Protein AF-A0A8T4ZJX8-F1 (afdb_monomer)

Sequence (52 aa):
MKRKKALITVELVDESIEYSNQAIKEEILEWLKEETGIPWIREVKSVTVKDC

Structure (mmCIF, N/CA/C/O backbone):
data_AF-A0A8T4ZJX8-F1
#
_entry.id   AF-A0A8T4ZJX8-F1
#
loop_
_atom_site.group_PDB
_atom_site.id
_atom_site.type_symbol
_atom_site.label_atom_id
_atom_site.label_alt_id
_atom_site.label_comp_id
_atom_site.label_asym_id
_atom_site.label_entity_id
_atom_site.label_seq_id
_atom_site.pdbx_PDB_ins_code
_atom_site.Cartn_x
_atom_site.Cartn_y
_atom_site.Cartn_z
_atom_site.occupancy
_atom_site.B_iso_or_equiv
_atom_site.auth_seq_id
_atom_site.auth_comp_id
_atom_site.auth_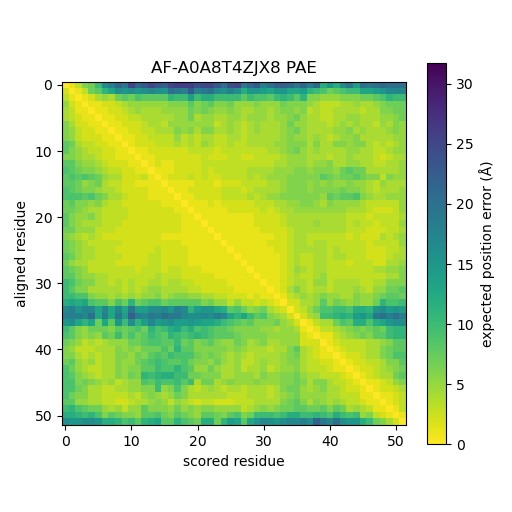asym_id
_atom_site.auth_atom_id
_atom_site.pdbx_PDB_model_num
ATOM 1 N N . MET A 1 1 ? -16.902 -5.011 18.685 1.00 55.94 1 MET A N 1
ATOM 2 C CA . MET A 1 1 ? -17.434 -4.053 17.683 1.00 55.94 1 MET A CA 1
ATOM 3 C C . MET A 1 1 ? -17.101 -4.545 16.281 1.00 55.94 1 MET A C 1
ATOM 5 O O . MET A 1 1 ? -15.939 -4.851 16.039 1.00 55.94 1 MET A O 1
ATOM 9 N N . LYS A 1 2 ? -18.081 -4.644 15.369 1.00 77.75 2 LYS A N 1
ATOM 10 C CA . LYS A 1 2 ? -17.822 -5.007 13.963 1.00 77.75 2 LYS A CA 1
ATOM 11 C C . LYS A 1 2 ? -17.060 -3.865 13.281 1.00 77.75 2 LYS A C 1
ATOM 13 O O . LYS A 1 2 ? -17.531 -2.734 13.285 1.00 77.75 2 LYS A O 1
ATOM 18 N N . ARG A 1 3 ? -15.886 -4.152 12.719 1.00 81.19 3 ARG A N 1
ATOM 19 C CA . ARG A 1 3 ? -15.122 -3.215 11.881 1.00 81.19 3 ARG A CA 1
ATOM 20 C C . ARG A 1 3 ? -15.186 -3.706 10.438 1.00 81.19 3 ARG A C 1
ATOM 22 O O . ARG A 1 3 ? -15.091 -4.909 10.210 1.00 81.19 3 ARG A O 1
ATOM 29 N N . LYS A 1 4 ? -15.365 -2.792 9.484 1.00 84.62 4 LYS A N 1
ATOM 30 C CA . LYS A 1 4 ? -15.279 -3.115 8.055 1.00 84.62 4 LYS A CA 1
ATOM 31 C C . LYS A 1 4 ? -13.803 -3.170 7.646 1.00 84.62 4 LYS A C 1
ATOM 33 O O . LYS A 1 4 ? -13.009 -2.367 8.132 1.00 84.62 4 LYS A O 1
ATOM 38 N N . LYS A 1 5 ? -13.447 -4.123 6.784 1.00 85.00 5 LYS A N 1
ATOM 39 C CA . LYS A 1 5 ? -12.129 -4.231 6.145 1.00 85.00 5 LYS A CA 1
ATOM 40 C C . LYS A 1 5 ? -12.347 -4.153 4.637 1.00 85.00 5 LYS A C 1
ATOM 42 O O . LYS A 1 5 ? -13.146 -4.925 4.118 1.00 85.00 5 LYS A O 1
ATOM 47 N N . ALA A 1 6 ? -11.659 -3.233 3.973 1.00 83.50 6 ALA A N 1
ATOM 48 C CA . ALA A 1 6 ? -11.594 -3.173 2.518 1.00 83.50 6 ALA A CA 1
ATOM 49 C C . ALA A 1 6 ? -10.299 -3.848 2.042 1.00 83.50 6 ALA A C 1
ATOM 51 O O . ALA A 1 6 ? -9.264 -3.725 2.700 1.00 83.50 6 ALA A O 1
ATOM 52 N N . LEU A 1 7 ? -10.375 -4.575 0.929 1.00 83.31 7 LEU A N 1
ATOM 53 C CA . LEU A 1 7 ? -9.225 -5.026 0.150 1.00 83.31 7 LEU A CA 1
ATOM 54 C C . LEU A 1 7 ? -9.313 -4.290 -1.185 1.00 83.31 7 LEU A C 1
ATOM 56 O O . LEU A 1 7 ? -10.353 -4.357 -1.836 1.00 83.31 7 LEU A O 1
ATOM 60 N N . ILE A 1 8 ? -8.264 -3.560 -1.543 1.00 82.06 8 ILE A N 1
ATOM 61 C CA . ILE A 1 8 ? -8.190 -2.796 -2.787 1.00 82.06 8 ILE A CA 1
ATOM 62 C C . ILE A 1 8 ? -7.059 -3.412 -3.602 1.00 82.06 8 ILE A C 1
ATOM 64 O O . ILE A 1 8 ? -5.970 -3.628 -3.072 1.00 82.06 8 ILE A O 1
ATOM 68 N N . THR A 1 9 ? -7.342 -3.709 -4.863 1.00 85.00 9 THR A N 1
ATOM 69 C CA . THR A 1 9 ? -6.356 -4.141 -5.851 1.00 85.00 9 THR A CA 1
ATOM 70 C C . THR A 1 9 ? -6.291 -3.051 -6.904 1.00 85.00 9 THR A C 1
ATOM 72 O O . THR A 1 9 ? -7.332 -2.584 -7.364 1.00 85.00 9 THR A O 1
ATOM 75 N N . VAL A 1 10 ? -5.080 -2.626 -7.233 1.00 84.81 10 VAL A N 1
ATOM 76 C CA . VAL A 1 10 ? -4.806 -1.588 -8.225 1.00 84.81 10 VAL A CA 1
ATOM 77 C C . VAL A 1 10 ? -3.801 -2.133 -9.225 1.00 84.81 10 VAL A C 1
ATOM 79 O O . VAL A 1 10 ? -3.041 -3.045 -8.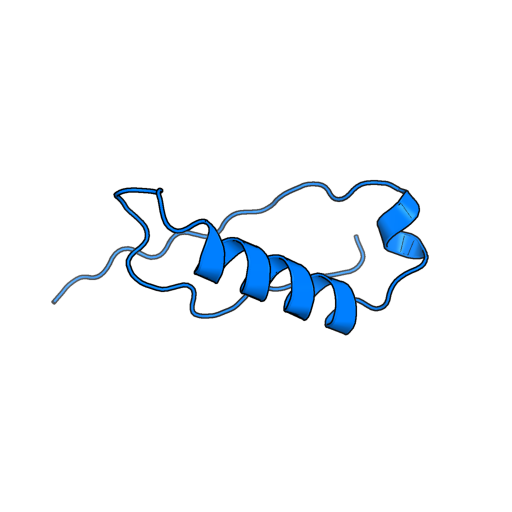899 1.00 84.81 10 VAL A O 1
ATOM 82 N N . GLU A 1 11 ? -3.818 -1.577 -10.426 1.00 89.06 11 GLU A N 1
ATOM 83 C CA . GLU A 1 11 ? -2.784 -1.806 -11.427 1.00 89.06 11 GLU A CA 1
ATOM 84 C C . GLU A 1 11 ? -1.669 -0.779 -11.221 1.00 89.06 11 GLU A C 1
ATOM 86 O O . GLU A 1 11 ? -1.944 0.392 -10.940 1.00 89.06 11 GLU A O 1
ATOM 91 N N . LEU A 1 12 ? -0.421 -1.238 -11.285 1.00 91.00 12 LEU A N 1
ATOM 92 C CA . LEU A 1 12 ? 0.753 -0.375 -11.220 1.00 91.00 12 LEU A CA 1
ATOM 93 C C . LEU A 1 12 ? 1.216 -0.062 -12.643 1.00 91.00 12 LEU A C 1
ATOM 95 O O . LEU A 1 12 ? 0.981 -0.844 -13.559 1.00 91.00 12 LEU A O 1
ATOM 99 N N . VAL A 1 13 ? 1.868 1.084 -12.815 1.00 92.81 13 VAL A N 1
ATOM 100 C CA . VAL A 1 13 ? 2.477 1.474 -14.094 1.00 92.81 13 VAL A CA 1
ATOM 101 C C . VAL A 1 13 ? 3.648 0.550 -14.448 1.00 92.81 13 VAL A C 1
ATOM 103 O O . VAL A 1 13 ? 4.257 -0.038 -13.550 1.00 92.81 13 VAL A O 1
ATOM 106 N N . ASP A 1 14 ? 3.987 0.433 -15.732 1.00 93.25 14 ASP A N 1
ATOM 107 C CA . ASP A 1 14 ? 5.035 -0.481 -16.215 1.00 93.25 14 ASP A CA 1
ATOM 108 C C . ASP A 1 14 ? 6.407 -0.193 -15.580 1.00 93.25 14 ASP A C 1
ATOM 110 O O . ASP A 1 14 ? 7.158 -1.113 -15.259 1.00 93.25 14 ASP A O 1
ATOM 114 N N . GLU A 1 15 ? 6.713 1.078 -15.308 1.00 92.81 15 GLU A N 1
ATOM 115 C CA . GLU A 1 15 ? 7.957 1.513 -14.661 1.00 92.81 15 GLU A CA 1
ATOM 116 C C . GLU A 1 15 ? 8.125 0.935 -13.249 1.00 92.81 15 GLU A C 1
ATOM 118 O O . GLU A 1 15 ? 9.243 0.843 -12.744 1.00 92.81 15 GLU A O 1
ATOM 123 N N . SER A 1 16 ? 7.037 0.487 -12.610 1.00 90.12 16 SER A N 1
ATOM 124 C CA . SER A 1 16 ? 7.105 -0.156 -11.293 1.00 90.12 16 SER A CA 1
ATOM 125 C C . SER A 1 16 ? 7.957 -1.431 -11.291 1.00 90.12 16 SER A C 1
ATOM 127 O O . SER A 1 16 ? 8.508 -1.778 -10.250 1.00 90.12 16 SER A O 1
ATOM 129 N N . ILE A 1 17 ? 8.151 -2.079 -12.447 1.00 91.25 17 ILE A N 1
ATOM 130 C CA . ILE A 1 17 ? 8.999 -3.274 -12.603 1.00 91.25 17 ILE A CA 1
ATOM 131 C C . ILE A 1 17 ? 10.467 -2.984 -12.243 1.00 91.25 17 ILE A C 1
ATOM 133 O O . ILE A 1 17 ? 11.191 -3.881 -11.808 1.00 91.25 17 ILE A O 1
ATOM 137 N N . GLU A 1 18 ? 10.923 -1.739 -12.394 1.00 93.81 18 GLU A N 1
ATOM 138 C CA . GLU A 1 18 ? 12.302 -1.348 -12.076 1.00 93.81 18 GLU A CA 1
ATOM 139 C C . GLU A 1 18 ? 12.549 -1.184 -10.567 1.00 93.81 18 GLU A C 1
ATOM 141 O O . GLU A 1 18 ? 13.697 -1.084 -10.124 1.00 93.81 18 GLU A O 1
ATOM 146 N N . TYR A 1 19 ? 11.487 -1.192 -9.757 1.00 94.06 19 TYR A N 1
ATOM 147 C CA . TYR A 1 19 ? 11.549 -0.952 -8.323 1.00 94.06 19 TYR A CA 1
ATOM 148 C C . TYR A 1 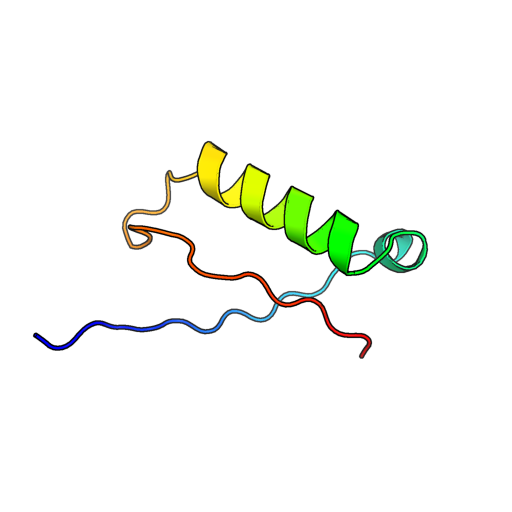19 ? 11.219 -2.213 -7.533 1.00 94.06 19 TYR A C 1
ATOM 150 O O . TYR A 1 19 ? 10.390 -3.039 -7.903 1.00 94.06 19 TYR A O 1
ATOM 158 N N . SER A 1 20 ? 11.858 -2.363 -6.373 1.00 93.50 20 SER A N 1
ATOM 159 C CA . SER A 1 20 ? 11.522 -3.476 -5.488 1.00 93.50 20 SER A CA 1
ATOM 160 C C . SER A 1 20 ? 10.105 -3.321 -4.926 1.00 93.50 20 SER A C 1
ATOM 162 O O . SER A 1 20 ? 9.697 -2.229 -4.524 1.00 93.50 20 SER A O 1
ATOM 164 N N . ASN A 1 21 ? 9.402 -4.444 -4.759 1.00 92.00 21 ASN A N 1
ATOM 165 C CA . ASN A 1 21 ? 8.101 -4.496 -4.081 1.00 92.00 21 ASN A CA 1
ATOM 166 C C . ASN A 1 21 ? 8.107 -3.808 -2.703 1.00 92.00 21 ASN A C 1
ATOM 168 O O . ASN A 1 21 ? 7.079 -3.294 -2.262 1.00 92.00 21 ASN A O 1
ATOM 172 N N . GLN A 1 22 ? 9.248 -3.809 -2.000 1.00 91.69 22 GLN A N 1
ATOM 173 C CA . GLN A 1 22 ? 9.390 -3.117 -0.721 1.00 91.69 22 GLN A CA 1
ATOM 174 C C . GLN A 1 22 ? 9.383 -1.594 -0.888 1.00 91.69 22 GLN A C 1
ATOM 176 O O . GLN A 1 22 ? 8.638 -0.937 -0.167 1.00 91.69 22 GLN A O 1
ATOM 181 N N . ALA A 1 23 ? 10.152 -1.057 -1.838 1.00 93.06 23 ALA A N 1
ATOM 182 C CA . ALA A 1 23 ? 10.202 0.381 -2.104 1.00 93.06 23 ALA A CA 1
ATOM 183 C C . ALA A 1 23 ? 8.812 0.913 -2.484 1.00 93.06 23 ALA A C 1
ATOM 185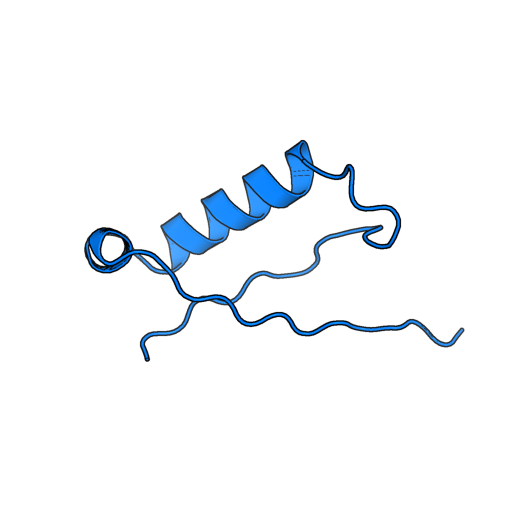 O O . ALA A 1 23 ? 8.293 1.810 -1.827 1.00 93.06 23 ALA A O 1
ATOM 186 N N . ILE A 1 24 ? 8.143 0.246 -3.431 1.00 93.38 24 ILE A N 1
ATOM 187 C CA . ILE A 1 24 ? 6.781 0.596 -3.865 1.00 93.38 24 ILE A CA 1
ATOM 188 C C . ILE A 1 24 ? 5.804 0.571 -2.680 1.00 93.38 24 ILE A C 1
ATOM 190 O O . ILE A 1 24 ? 4.955 1.446 -2.519 1.00 93.38 24 ILE A O 1
ATOM 194 N N . LYS A 1 25 ? 5.909 -0.442 -1.812 1.00 91.56 25 LYS A N 1
ATOM 195 C CA . LYS A 1 25 ? 5.056 -0.565 -0.625 1.00 91.56 25 LYS A CA 1
ATOM 196 C C . LYS A 1 25 ? 5.268 0.584 0.362 1.00 91.56 25 LYS A C 1
ATOM 198 O O . LYS A 1 25 ? 4.292 1.022 0.974 1.00 91.56 25 LYS A O 1
ATOM 203 N N . GLU A 1 26 ? 6.513 0.995 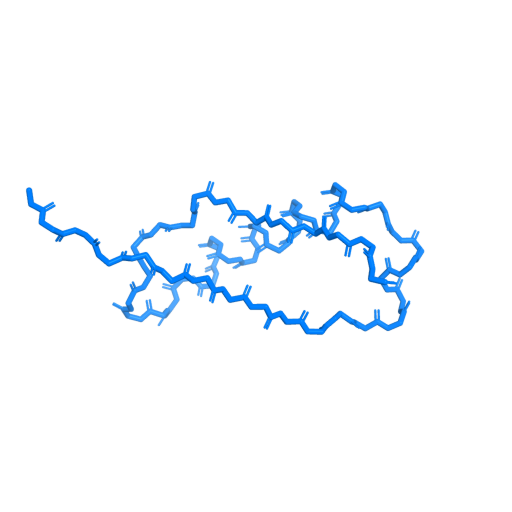0.580 1.00 91.31 26 GLU A N 1
ATOM 204 C CA . GLU A 1 26 ? 6.865 2.086 1.491 1.00 91.31 26 GLU A CA 1
ATOM 205 C C . GLU A 1 26 ? 6.336 3.423 0.961 1.00 91.31 26 GLU A C 1
ATOM 207 O O . GLU A 1 26 ? 5.634 4.110 1.703 1.00 91.31 26 GLU A O 1
ATOM 212 N N . GLU A 1 27 ? 6.535 3.714 -0.328 1.00 90.94 27 GLU A N 1
ATOM 213 C CA . GLU A 1 27 ? 6.034 4.933 -0.979 1.00 90.94 27 GLU A CA 1
ATOM 214 C C . GLU A 1 27 ? 4.503 5.012 -0.973 1.00 90.94 27 GLU A C 1
ATOM 216 O O . GLU A 1 27 ? 3.933 6.002 -0.518 1.00 90.94 27 GLU A O 1
ATOM 221 N N . ILE A 1 28 ? 3.803 3.943 -1.376 1.00 89.25 28 ILE A N 1
ATOM 222 C CA . ILE A 1 28 ? 2.329 3.917 -1.350 1.00 89.25 28 ILE A CA 1
ATOM 223 C C . ILE A 1 28 ? 1.810 4.103 0.080 1.00 89.25 28 ILE A C 1
ATOM 225 O O . ILE A 1 28 ? 0.796 4.765 0.299 1.00 89.25 28 ILE A O 1
ATOM 229 N N . LEU A 1 29 ? 2.468 3.501 1.076 1.00 87.19 29 LEU A N 1
ATOM 230 C CA . LEU A 1 29 ? 2.064 3.660 2.470 1.00 87.19 29 LEU A CA 1
ATOM 231 C C . LEU A 1 29 ? 2.281 5.095 2.966 1.00 87.19 29 LEU A C 1
ATOM 233 O O . LEU A 1 29 ? 1.480 5.567 3.772 1.00 87.19 29 LEU A O 1
ATOM 237 N N . GLU A 1 30 ? 3.354 5.752 2.533 1.00 87.50 30 GLU A N 1
ATOM 238 C CA . GLU A 1 30 ? 3.651 7.147 2.857 1.00 87.50 30 GLU A CA 1
ATOM 239 C C . GLU A 1 30 ? 2.620 8.088 2.229 1.00 87.50 30 GLU A C 1
ATOM 241 O O . GLU A 1 30 ? 1.923 8.786 2.967 1.00 87.50 30 GLU A O 1
ATOM 246 N N . TRP A 1 31 ? 2.386 7.982 0.918 1.00 85.31 31 TRP A N 1
ATOM 247 C CA . TRP A 1 31 ? 1.343 8.745 0.223 1.00 85.31 31 TRP A CA 1
ATOM 248 C C . TRP A 1 31 ? -0.028 8.557 0.858 1.00 85.31 31 TRP A C 1
ATOM 250 O O . TRP A 1 31 ? -0.727 9.524 1.145 1.00 85.31 31 TRP A O 1
ATOM 260 N N . LEU A 1 32 ? -0.405 7.317 1.173 1.00 82.75 32 LEU A N 1
ATOM 261 C CA . LEU A 1 32 ? -1.686 7.044 1.814 1.00 82.75 32 LEU A CA 1
ATOM 262 C C . LEU A 1 32 ? -1.794 7.588 3.240 1.00 82.75 32 LEU A C 1
ATOM 264 O O . LEU A 1 32 ? -2.914 7.686 3.732 1.00 82.75 32 LEU A O 1
ATOM 268 N N . LYS A 1 33 ? -0.687 7.879 3.933 1.00 78.12 33 LYS A N 1
ATOM 2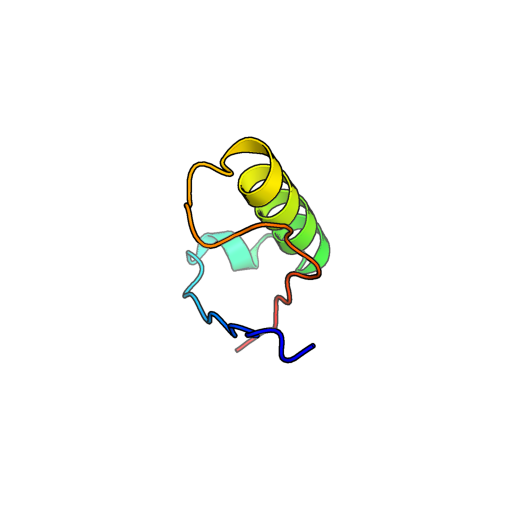69 C CA . LYS A 1 33 ? -0.707 8.550 5.243 1.00 78.12 33 LYS A CA 1
ATOM 270 C C . LYS A 1 33 ? -0.836 10.061 5.079 1.00 78.12 33 LYS A C 1
ATOM 272 O O . LYS A 1 33 ? -1.613 10.668 5.817 1.00 78.12 33 LYS A O 1
ATOM 277 N N . GLU A 1 34 ? -0.102 10.641 4.133 1.00 75.50 34 GLU A N 1
ATOM 278 C CA . GLU A 1 34 ? -0.097 12.083 3.867 1.00 75.50 34 GLU A CA 1
ATOM 279 C C . GLU A 1 34 ? -1.411 12.559 3.225 1.00 75.50 34 GLU A C 1
ATOM 281 O O . GLU A 1 34 ? -1.979 13.563 3.649 1.00 75.50 34 GLU A O 1
ATOM 286 N N . GLU A 1 35 ? -1.967 11.791 2.285 1.00 67.56 35 GLU A N 1
ATOM 287 C CA . GLU A 1 35 ? -3.205 12.096 1.553 1.00 67.56 35 GLU A CA 1
ATOM 288 C C . GLU A 1 35 ? -4.480 11.523 2.203 1.00 67.56 35 GLU A C 1
ATOM 290 O O . GLU A 1 35 ? -5.451 11.193 1.516 1.00 67.56 35 GLU A O 1
ATOM 295 N N . THR A 1 36 ? -4.555 11.386 3.533 1.00 62.00 36 THR A N 1
ATOM 296 C CA . THR A 1 36 ? -5.793 10.897 4.184 1.00 62.00 36 THR A CA 1
ATOM 297 C C . THR A 1 36 ? -6.939 11.930 4.176 1.00 62.00 36 THR A C 1
ATOM 299 O O . THR A 1 36 ? -7.470 12.323 5.209 1.00 62.00 36 THR A O 1
ATOM 302 N N . GLY A 1 37 ? -7.389 12.333 2.984 1.00 65.56 37 GLY A N 1
ATOM 303 C CA . GLY A 1 37 ? -8.649 13.028 2.710 1.00 65.56 37 GLY A CA 1
ATOM 304 C C . GLY A 1 37 ? -9.822 12.082 2.413 1.00 65.56 37 GLY A C 1
ATOM 305 O O . GLY A 1 37 ? -10.921 12.538 2.104 1.00 65.56 37 GLY A O 1
ATOM 306 N N . ILE A 1 38 ? -9.622 10.759 2.492 1.00 76.06 38 ILE A N 1
ATOM 307 C CA . ILE A 1 38 ? -10.678 9.773 2.221 1.00 76.06 38 ILE A CA 1
ATOM 308 C C . ILE A 1 38 ? -11.524 9.565 3.492 1.00 76.06 38 ILE A C 1
ATOM 310 O O . ILE A 1 38 ? -11.037 8.963 4.451 1.00 76.06 38 ILE A O 1
ATOM 314 N N . PRO A 1 39 ? -12.819 9.944 3.508 1.00 79.50 39 PRO A N 1
ATOM 315 C CA . PRO A 1 39 ? -13.638 9.993 4.730 1.00 79.50 39 PRO A CA 1
ATOM 316 C C . P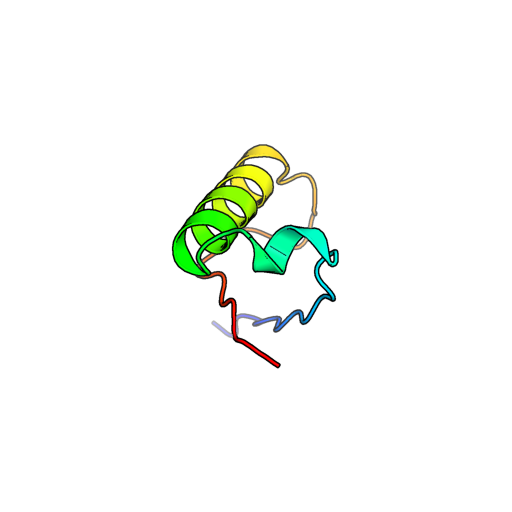RO A 1 39 ? -13.890 8.628 5.395 1.00 79.50 39 PRO A C 1
ATOM 318 O O . PRO A 1 39 ? -14.356 8.556 6.531 1.00 79.50 39 PRO A O 1
ATOM 321 N N . TRP A 1 40 ? -13.589 7.530 4.699 1.00 83.56 40 TRP A N 1
ATOM 322 C CA . TRP A 1 40 ? -13.782 6.158 5.177 1.00 83.56 40 TRP A CA 1
ATOM 323 C C . TRP A 1 40 ? -12.496 5.501 5.689 1.00 83.56 40 TRP A C 1
ATOM 325 O O . TRP A 1 40 ? -12.558 4.416 6.277 1.00 83.56 40 TRP A O 1
ATOM 335 N N . ILE A 1 41 ? -11.339 6.131 5.467 1.00 81.44 41 ILE A N 1
ATOM 336 C CA . ILE A 1 41 ? -10.041 5.602 5.877 1.00 81.44 41 ILE A CA 1
ATOM 337 C C . ILE A 1 41 ? -9.644 6.270 7.182 1.00 81.44 41 ILE A C 1
ATOM 339 O O . ILE A 1 41 ? -9.346 7.454 7.243 1.00 81.44 41 ILE A O 1
ATOM 343 N N . ARG A 1 42 ? -9.635 5.473 8.248 1.00 81.19 42 ARG A N 1
ATOM 344 C CA . ARG A 1 42 ? -9.158 5.917 9.561 1.00 81.19 42 ARG A CA 1
ATOM 345 C C . ARG A 1 42 ? -7.665 5.663 9.762 1.00 81.19 42 ARG A C 1
ATOM 347 O O . ARG A 1 42 ? -7.023 6.359 10.529 1.00 81.19 42 ARG A O 1
ATOM 354 N N . GLU A 1 43 ? -7.153 4.594 9.163 1.00 81.19 43 GLU A N 1
ATOM 355 C CA . GLU A 1 43 ? -5.770 4.138 9.302 1.00 81.19 43 GLU A CA 1
ATOM 356 C C . GLU A 1 43 ? -5.474 3.147 8.176 1.00 81.19 43 GLU A C 1
ATOM 358 O O . GLU A 1 43 ? -6.288 2.253 7.907 1.00 81.19 43 GLU A O 1
ATOM 363 N N . VAL A 1 44 ? -4.292 3.256 7.573 1.00 82.31 44 VAL A N 1
ATOM 364 C CA . VAL A 1 44 ? -3.768 2.240 6.658 1.00 82.31 44 VAL A CA 1
ATOM 365 C C . VAL A 1 44 ? -2.878 1.280 7.434 1.00 82.31 44 VAL A C 1
ATOM 367 O O . VAL A 1 44 ? -1.826 1.650 7.943 1.00 82.31 44 VAL A O 1
ATOM 370 N N . LYS A 1 45 ? -3.321 0.024 7.538 1.00 78.88 45 LYS A N 1
ATOM 371 C CA . LYS A 1 45 ? -2.614 -1.008 8.311 1.00 78.88 45 LYS A CA 1
ATOM 372 C C . LYS A 1 45 ? -1.492 -1.695 7.546 1.00 78.88 45 LYS A C 1
ATOM 374 O O . LYS A 1 45 ? -0.506 -2.104 8.146 1.00 78.88 45 LYS A O 1
ATOM 379 N N . SER A 1 46 ? -1.687 -1.915 6.249 1.00 79.56 46 SER A N 1
ATOM 380 C CA . SER A 1 46 ? -0.762 -2.692 5.427 1.00 79.56 46 SER A CA 1
ATOM 381 C C . SER A 1 46 ? -1.047 -2.483 3.946 1.00 79.56 46 SER A C 1
ATOM 383 O O . SER A 1 46 ? -2.203 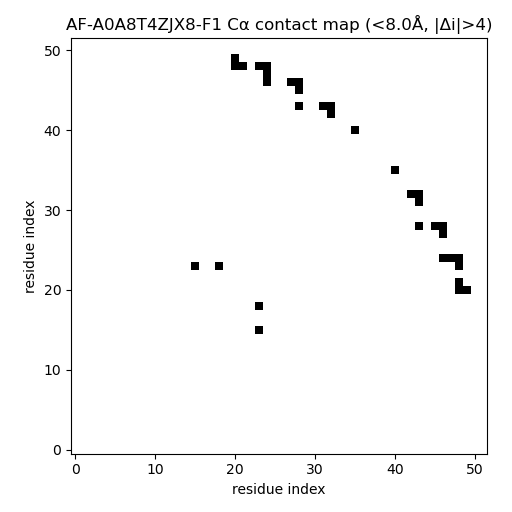-2.593 3.535 1.00 79.56 46 SER A O 1
ATOM 385 N N . VAL A 1 47 ? 0.010 -2.301 3.163 1.00 83.94 47 VAL A N 1
ATOM 386 C CA . VAL A 1 47 ? 0.009 -2.381 1.697 1.00 83.94 47 VAL A CA 1
ATOM 387 C C . VAL A 1 47 ? 0.715 -3.679 1.290 1.00 83.94 47 VAL A C 1
ATOM 389 O O . VAL A 1 47 ? 1.640 -4.125 1.974 1.00 83.94 47 VAL A O 1
ATOM 392 N N . THR A 1 48 ? 0.238 -4.344 0.239 1.00 86.44 48 THR A N 1
ATOM 393 C CA . THR A 1 48 ? 0.842 -5.573 -0.299 1.00 86.44 48 THR A CA 1
ATOM 394 C C . THR A 1 48 ? 1.059 -5.389 -1.792 1.00 86.44 48 THR A C 1
ATOM 396 O O . THR A 1 48 ? 0.094 -5.132 -2.501 1.00 86.44 48 THR A O 1
ATOM 399 N N . VAL A 1 49 ? 2.303 -5.548 -2.238 1.00 86.31 49 VAL A N 1
ATOM 400 C CA . VAL A 1 49 ? 2.690 -5.583 -3.653 1.00 86.31 49 VAL A CA 1
ATOM 401 C C . VAL A 1 49 ? 3.098 -7.019 -3.965 1.00 86.31 49 VAL A C 1
ATOM 403 O O . VAL A 1 49 ? 3.758 -7.662 -3.142 1.00 86.31 49 VAL A O 1
ATOM 406 N N . LYS A 1 50 ? 2.621 -7.550 -5.088 1.00 83.25 50 LYS A N 1
ATOM 407 C CA . LYS A 1 50 ? 2.935 -8.895 -5.570 1.00 83.25 50 LYS A CA 1
ATOM 408 C C . LYS A 1 50 ? 3.181 -8.814 -7.065 1.00 83.25 50 LYS A C 1
ATOM 410 O O . LYS A 1 50 ? 2.434 -8.117 -7.743 1.00 83.25 50 LYS A O 1
ATOM 415 N N . ASP A 1 51 ? 4.157 -9.574 -7.533 1.00 74.88 51 ASP A N 1
ATOM 416 C CA . ASP A 1 51 ? 4.326 -9.874 -8.948 1.00 74.88 51 ASP A CA 1
ATOM 417 C C . ASP A 1 51 ? 3.078 -10.619 -9.458 1.00 74.88 51 ASP A C 1
ATOM 419 O O . ASP A 1 51 ? 2.597 -11.554 -8.799 1.00 74.88 51 ASP A O 1
ATOM 423 N N . CYS A 1 52 ? 2.531 -10.154 -10.582 1.00 61.34 52 CYS A N 1
ATOM 424 C CA . CYS A 1 52 ? 1.391 -10.754 -11.279 1.00 61.34 52 CYS A CA 1
ATOM 425 C C . CYS A 1 52 ? 1.866 -11.580 -12.474 1.00 61.34 52 CYS A C 1
ATOM 427 O O . CYS A 1 52 ? 2.798 -11.125 -13.171 1.00 61.34 52 CYS A O 1
#

Foldseek 3Di:
DDDDDDDDDDDDDPCCVVDDQVVVFVVVQVCCVVPPPPPNDPHDDGDGDDDD

Radius of gyration: 12.66 Å; Cα contacts (8 Å, |Δi|>4): 17; chains: 1; bounding box: 30×24×34 Å
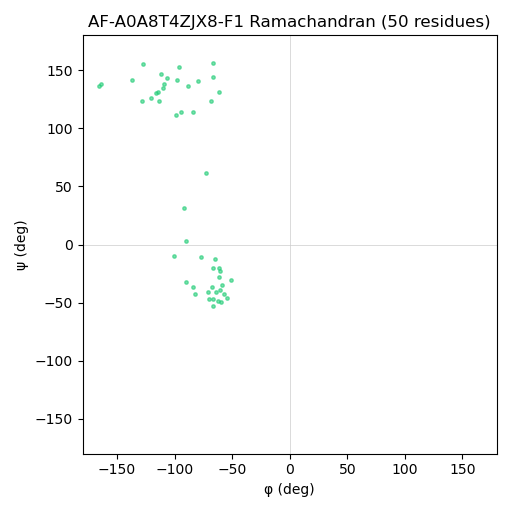
Mean predicted aligned error: 5.29 Å

Nearest PDB structures (foldseek):
  6bsc-assembly1_A  TM=3.516E-01  e=9.972E+00  Homo sapiens

Solvent-accessible surface area (backbone atoms only — not comparable to full-atom values): 3804 Å² total; per-residue (Å²): 133,95,75,92,81,88,86,86,86,80,87,77,62,80,72,53,76,83,49,54,58,64,58,56,33,51,51,53,51,48,50,60,61,76,62,64,78,49,94,85,62,90,73,88,89,79,74,86,66,76,94,130

pLDDT: mean 83.64, std 8.77, range [55.94, 94.06]

Secondary structure (DSSP, 8-state):
----------PPPGGGGGS-HHHHHHHHHHHHHHT---TT-S----------